Protein AF-A0A8S2ZFJ4-F1 (afdb_monomer_lite)

pLDDT: mean 89.0, std 11.01, range [36.16, 97.62]

Sequence (139 aa):
MIVVIDSADRENIDNLRYELFNIFDEVECQNRSLLVFANKQDLPNAMSLGEIKDRLNLSKLNKNIKWHLQPACAIRNEGLHEGFQCLLSILAILLPPIAAIIKVGCTKHFFLNILLTLLGLLPGCIHALWLVWRSSPAE

Foldseek 3Di:
DEAEDAQLPPPCLLVVLVVVVVVCVDPVNVQEEYEYEQEPPVDPNGHDQVRSCVSSVVVPRDPNHHYDYFYYYVVQRGRCLPVVLVVLLVCLLVPLLVSQCVQPNPDPLSVVLVVLVVVHVVSSSVSSNCSSPDRDPPD

Structure (mmCIF, N/CA/C/O backbone):
data_AF-A0A8S2ZFJ4-F1
#
_entry.id   AF-A0A8S2ZFJ4-F1
#
loop_
_atom_site.group_PDB
_atom_site.id
_atom_site.type_symbol
_atom_site.label_atom_id
_atom_site.label_alt_id
_atom_site.label_comp_id
_atom_site.label_asym_id
_atom_site.label_entity_id
_atom_site.label_seq_id
_atom_site.pdbx_PDB_ins_code
_atom_site.Cartn_x
_atom_site.Cartn_y
_atom_site.Cartn_z
_atom_site.occupancy
_atom_site.B_iso_or_equiv
_atom_site.auth_seq_id
_atom_site.auth_comp_id
_atom_site.auth_asym_id
_atom_site.auth_atom_id
_atom_site.pdbx_PDB_model_num
ATOM 1 N N . MET A 1 1 ? -9.336 9.726 -2.997 1.00 86.38 1 MET A N 1
ATOM 2 C CA . MET A 1 1 ? -9.070 8.804 -4.112 1.00 86.38 1 MET A CA 1
ATOM 3 C C . MET A 1 1 ? -7.665 8.266 -3.957 1.00 86.38 1 MET A C 1
ATOM 5 O O . MET A 1 1 ? -6.781 9.043 -3.615 1.00 86.38 1 MET A O 1
ATOM 9 N N . ILE A 1 2 ? -7.481 6.964 -4.155 1.00 90.75 2 ILE A N 1
ATOM 10 C CA . ILE A 1 2 ? -6.162 6.328 -4.163 1.00 90.75 2 ILE A CA 1
ATOM 11 C C . ILE A 1 2 ? -5.867 5.933 -5.607 1.00 90.75 2 ILE A C 1
ATOM 13 O O . ILE A 1 2 ? -6.710 5.303 -6.240 1.00 90.75 2 ILE A O 1
ATOM 17 N N . VAL A 1 3 ? -4.697 6.310 -6.110 1.00 92.38 3 VAL A N 1
ATOM 18 C CA . VAL A 1 3 ? -4.192 5.930 -7.433 1.00 92.38 3 VAL A CA 1
ATOM 19 C C . VAL A 1 3 ? -2.862 5.224 -7.231 1.00 92.38 3 VAL A C 1
ATOM 21 O O . VAL A 1 3 ? -2.014 5.709 -6.487 1.00 92.38 3 VAL A O 1
ATOM 24 N N . VAL A 1 4 ? -2.678 4.073 -7.870 1.00 93.19 4 VAL A N 1
ATOM 25 C CA . VAL A 1 4 ? -1.417 3.325 -7.836 1.00 93.19 4 VAL A CA 1
ATOM 26 C C . VAL A 1 4 ? -0.789 3.401 -9.216 1.00 93.19 4 VAL A C 1
ATOM 28 O O . VAL A 1 4 ? -1.447 3.111 -10.209 1.00 93.19 4 VAL A O 1
ATOM 31 N N . ILE A 1 5 ? 0.475 3.798 -9.267 1.00 94.56 5 ILE A N 1
ATOM 32 C CA . ILE A 1 5 ? 1.242 3.990 -10.494 1.00 94.56 5 ILE A CA 1
ATOM 33 C C . ILE A 1 5 ? 2.367 2.976 -10.519 1.00 94.56 5 ILE A C 1
ATOM 35 O O . ILE A 1 5 ? 3.070 2.800 -9.524 1.00 94.56 5 ILE A O 1
ATOM 39 N N . ASP A 1 6 ? 2.552 2.332 -11.663 1.00 94.81 6 ASP A N 1
ATOM 40 C CA . ASP A 1 6 ? 3.761 1.572 -11.934 1.00 94.81 6 ASP A CA 1
ATOM 41 C C . ASP A 1 6 ? 4.892 2.543 -12.296 1.00 94.81 6 ASP A C 1
ATOM 43 O O . ASP A 1 6 ? 4.905 3.125 -13.378 1.00 94.81 6 ASP A O 1
ATOM 47 N N . SER A 1 7 ? 5.846 2.743 -11.384 1.00 96.31 7 SER A N 1
ATOM 48 C CA . SER A 1 7 ? 6.944 3.693 -11.608 1.00 96.31 7 SER A CA 1
ATOM 49 C C . SER A 1 7 ? 7.881 3.257 -12.738 1.00 96.31 7 SER A C 1
ATOM 51 O O . SER A 1 7 ? 8.637 4.089 -13.234 1.00 96.31 7 SER A O 1
ATOM 53 N N . ALA A 1 8 ? 7.869 1.984 -13.143 1.00 95.44 8 ALA A N 1
ATOM 54 C CA . ALA A 1 8 ? 8.684 1.477 -14.245 1.00 95.44 8 ALA A CA 1
ATOM 55 C C . ALA A 1 8 ? 8.000 1.632 -15.618 1.00 95.44 8 ALA A C 1
ATOM 57 O O . ALA A 1 8 ? 8.688 1.597 -16.641 1.00 95.44 8 ALA A O 1
ATOM 58 N N . ASP A 1 9 ? 6.679 1.847 -15.650 1.00 95.44 9 ASP A N 1
ATOM 59 C CA . ASP A 1 9 ? 5.894 2.061 -16.870 1.00 95.44 9 ASP A CA 1
ATOM 60 C C . ASP A 1 9 ? 5.850 3.554 -17.239 1.00 95.44 9 ASP A C 1
ATOM 62 O O . ASP A 1 9 ? 4.949 4.318 -16.882 1.00 95.44 9 ASP A O 1
ATOM 66 N N . ARG A 1 10 ? 6.896 3.988 -17.944 1.00 93.06 10 ARG A N 1
ATOM 67 C CA . ARG A 1 10 ? 7.093 5.388 -18.350 1.00 93.06 10 ARG A CA 1
ATOM 68 C C . ARG A 1 10 ? 6.195 5.826 -19.505 1.00 93.06 10 ARG A C 1
ATOM 70 O O . ARG A 1 10 ? 6.075 7.028 -19.724 1.00 93.06 10 ARG A O 1
ATOM 77 N N . GLU A 1 11 ? 5.613 4.889 -20.249 1.00 90.62 11 GLU A N 1
ATOM 78 C CA . GLU A 1 11 ? 4.776 5.184 -21.419 1.00 90.62 11 GLU A CA 1
ATOM 79 C C . GLU A 1 11 ? 3.331 5.465 -21.001 1.00 90.62 11 GLU A C 1
ATOM 81 O O . GLU A 1 11 ? 2.674 6.350 -21.547 1.00 90.62 11 GLU A O 1
ATOM 86 N N . ASN A 1 12 ? 2.846 4.755 -19.983 1.00 92.44 12 ASN A N 1
ATOM 87 C CA . ASN A 1 12 ? 1.449 4.828 -19.571 1.00 92.44 12 ASN A CA 1
ATOM 88 C C . ASN A 1 12 ? 1.129 6.021 -18.651 1.00 92.44 12 ASN A C 1
ATOM 90 O O . ASN A 1 12 ? -0.012 6.479 -18.578 1.00 92.44 12 ASN A O 1
ATOM 94 N N . ILE A 1 13 ? 2.130 6.575 -17.960 1.00 92.75 13 ILE A N 1
ATOM 95 C CA . ILE A 1 13 ? 1.918 7.677 -17.006 1.00 92.75 13 ILE A CA 1
ATOM 96 C C . ILE A 1 13 ? 1.318 8.936 -17.654 1.00 92.75 13 ILE A C 1
ATOM 98 O O . ILE A 1 13 ? 0.551 9.655 -17.011 1.00 92.75 13 ILE A O 1
ATOM 102 N N . ASP A 1 14 ? 1.623 9.194 -18.929 1.00 90.12 14 ASP A N 1
ATOM 103 C CA . ASP A 1 14 ? 1.067 10.334 -19.659 1.00 90.12 14 ASP A CA 1
ATOM 104 C C . ASP A 1 14 ? -0.429 10.145 -19.950 1.00 90.12 14 ASP A C 1
ATOM 106 O O . ASP A 1 14 ? -1.193 11.100 -19.812 1.00 90.12 14 ASP A O 1
ATOM 110 N N . ASN A 1 15 ? -0.870 8.919 -20.255 1.00 91.06 15 ASN A N 1
ATOM 111 C CA . ASN A 1 15 ? -2.293 8.586 -20.400 1.00 91.06 15 ASN A CA 1
ATOM 112 C C . ASN A 1 15 ? -3.026 8.740 -19.065 1.00 91.06 15 ASN A C 1
ATOM 114 O O . ASN A 1 15 ? -4.062 9.403 -18.994 1.00 91.06 15 ASN A O 1
ATOM 118 N N . LEU A 1 16 ? -2.426 8.221 -17.990 1.00 91.06 16 LEU A N 1
ATOM 119 C CA . LEU A 1 16 ? -2.978 8.314 -16.642 1.00 91.06 16 LEU A CA 1
ATOM 120 C C . LEU A 1 16 ? -3.160 9.766 -16.187 1.00 91.06 16 LEU A C 1
ATOM 122 O O . LEU A 1 16 ? -4.118 10.071 -15.480 1.00 91.06 16 LEU A O 1
ATOM 126 N N . ARG A 1 17 ? -2.280 10.687 -16.608 1.00 92.44 17 ARG A N 1
ATOM 127 C CA . ARG A 1 17 ? -2.482 12.119 -16.359 1.00 92.44 17 ARG A CA 1
ATOM 128 C C . ARG A 1 17 ? -3.826 12.584 -16.917 1.00 92.44 17 ARG A C 1
ATOM 130 O O . ARG A 1 17 ? -4.560 13.254 -16.200 1.00 92.44 17 ARG A O 1
ATOM 137 N N . TYR A 1 18 ? -4.138 12.287 -18.177 1.00 90.69 18 TYR A N 1
ATOM 138 C CA . TYR A 1 18 ? -5.383 12.760 -18.790 1.00 90.69 18 TYR A CA 1
ATOM 139 C C . TYR A 1 18 ? -6.611 12.222 -18.051 1.00 90.69 18 TYR A C 1
ATOM 141 O O . TYR A 1 18 ? -7.516 12.989 -17.735 1.00 90.69 18 TYR A O 1
ATOM 149 N N . GLU A 1 19 ? -6.604 10.937 -17.698 1.00 91.19 19 GLU A N 1
ATOM 150 C CA . GLU A 1 19 ? -7.674 10.323 -16.904 1.00 91.19 19 GLU A CA 1
ATOM 151 C C . GLU A 1 19 ? -7.809 10.969 -15.523 1.00 91.19 19 GLU A C 1
ATOM 153 O O . GLU A 1 19 ? -8.915 11.284 -15.086 1.00 91.19 19 GLU A O 1
ATOM 158 N N . LEU A 1 20 ? -6.683 11.233 -14.855 1.00 91.62 20 LEU A N 1
ATOM 159 C CA . LEU A 1 20 ? -6.664 11.875 -13.546 1.00 91.62 20 LEU A CA 1
ATOM 160 C C . LEU A 1 20 ? -7.311 13.265 -13.592 1.00 91.62 20 LEU A C 1
ATOM 162 O O . LEU A 1 20 ? -8.122 13.584 -12.725 1.00 91.62 20 LEU A O 1
ATOM 166 N N . PHE A 1 21 ? -6.973 14.084 -14.591 1.00 90.38 21 PHE A N 1
ATOM 167 C CA . PHE A 1 21 ? -7.566 15.416 -14.747 1.00 90.38 21 PHE A CA 1
ATOM 168 C C . PHE A 1 21 ? -9.056 15.341 -15.081 1.00 90.38 21 PHE A C 1
ATOM 170 O O . PHE A 1 21 ? -9.832 16.059 -14.459 1.00 90.38 21 PHE A O 1
ATOM 177 N N . ASN A 1 22 ? -9.468 14.413 -15.950 1.00 89.75 22 ASN A N 1
ATOM 178 C CA . ASN A 1 22 ? -10.884 14.206 -16.256 1.00 89.75 22 ASN A CA 1
ATOM 179 C C . ASN A 1 22 ? -11.692 13.875 -14.993 1.00 89.75 22 ASN A C 1
ATOM 181 O O . ASN A 1 22 ? -12.739 14.471 -14.766 1.00 89.75 22 ASN A O 1
ATOM 185 N N . ILE A 1 23 ? -11.178 12.987 -14.133 1.00 88.00 23 ILE A N 1
ATOM 186 C CA . ILE A 1 23 ? -11.846 12.613 -12.877 1.00 88.00 23 ILE A CA 1
ATOM 187 C C . ILE A 1 23 ? -11.961 13.812 -11.926 1.00 88.00 23 ILE A C 1
ATOM 189 O O . ILE A 1 23 ? -12.967 13.960 -11.240 1.00 88.00 23 ILE A O 1
ATOM 193 N N . PHE A 1 24 ? -10.935 14.663 -11.840 1.00 86.38 24 PHE A N 1
ATOM 194 C CA . PHE A 1 24 ? -10.937 15.804 -10.917 1.00 86.38 24 PHE A CA 1
ATOM 195 C C . PHE A 1 24 ? -11.667 17.046 -11.435 1.00 86.38 24 PHE A C 1
ATOM 197 O O . PHE A 1 24 ? -12.003 17.915 -10.623 1.00 86.38 24 PHE A O 1
ATOM 204 N N . ASP A 1 25 ? -11.951 17.112 -12.734 1.00 85.81 25 ASP A N 1
ATOM 205 C CA . ASP A 1 25 ? -12.839 18.121 -13.313 1.00 85.81 25 ASP A CA 1
ATOM 206 C C . ASP A 1 25 ? -14.316 17.846 -12.968 1.00 85.81 25 ASP A C 1
ATOM 208 O O . ASP A 1 25 ? -15.126 18.778 -12.909 1.00 85.81 25 ASP A O 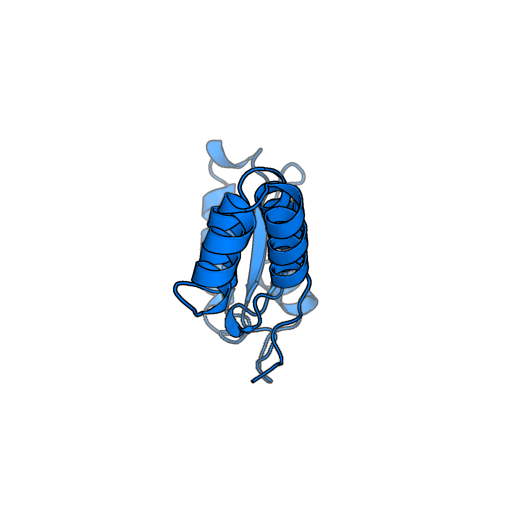1
ATOM 212 N N . GLU A 1 26 ? -14.672 16.597 -12.648 1.00 84.88 26 GLU A N 1
ATOM 213 C CA . GLU A 1 26 ? -16.015 16.241 -12.187 1.00 84.88 26 GLU A CA 1
ATOM 214 C C . GLU A 1 26 ? -16.358 16.903 -10.841 1.00 84.88 26 GLU A C 1
ATOM 216 O O . GLU A 1 26 ? -15.574 16.910 -9.886 1.00 84.88 26 GLU A O 1
ATOM 221 N N . VAL A 1 27 ? -17.585 17.427 -10.734 1.00 73.25 27 VAL A N 1
ATOM 222 C CA . VAL A 1 27 ? -18.070 18.192 -9.566 1.00 73.25 27 VAL A CA 1
ATOM 223 C C . VAL A 1 27 ? -17.952 17.394 -8.258 1.00 73.25 27 VAL A C 1
ATOM 225 O O . VAL A 1 27 ? -17.649 17.957 -7.207 1.00 73.25 27 VAL A O 1
ATOM 228 N N . GLU A 1 28 ? -18.117 16.071 -8.314 1.00 79.38 28 GLU A N 1
ATOM 229 C CA . GLU A 1 28 ? -18.028 15.179 -7.150 1.00 79.38 28 GLU A CA 1
ATOM 230 C C . GLU A 1 28 ? -16.603 15.005 -6.593 1.00 79.38 28 GLU A C 1
ATOM 232 O O . GLU A 1 28 ? -16.421 14.549 -5.454 1.00 79.38 28 GLU A O 1
ATOM 237 N N . CYS A 1 29 ? -15.583 15.357 -7.377 1.00 76.00 29 CYS A N 1
ATOM 238 C CA . CYS A 1 29 ? -14.176 15.145 -7.046 1.00 76.00 29 CYS A CA 1
ATOM 239 C C . CYS A 1 29 ? -13.456 16.413 -6.571 1.00 76.00 29 CYS A C 1
ATOM 241 O O . CYS A 1 29 ? -12.379 16.307 -5.980 1.00 76.00 29 CYS A O 1
ATOM 243 N N . GLN A 1 30 ? -14.067 17.594 -6.717 1.00 73.81 30 GLN A N 1
ATOM 244 C CA . GLN A 1 30 ? -13.433 18.897 -6.450 1.00 73.81 30 GLN A CA 1
ATOM 245 C C . GLN A 1 30 ? -12.980 19.121 -4.993 1.00 73.81 30 GLN A C 1
ATOM 247 O O . GLN A 1 30 ? -12.111 19.955 -4.746 1.00 73.81 30 GLN A O 1
ATOM 252 N N . ASN A 1 31 ? -13.521 18.360 -4.034 1.00 79.25 31 ASN A N 1
ATOM 253 C CA . ASN A 1 31 ? -13.151 18.418 -2.611 1.00 79.25 31 ASN A CA 1
ATOM 254 C C . ASN A 1 31 ? -12.539 17.109 -2.078 1.00 79.25 31 ASN A C 1
ATOM 256 O O . ASN A 1 31 ? -12.419 16.924 -0.863 1.00 79.25 31 ASN A O 1
ATOM 260 N N . ARG A 1 32 ? -12.161 16.169 -2.952 1.00 85.81 32 ARG A N 1
ATOM 261 C CA . ARG A 1 32 ? -11.562 14.895 -2.526 1.00 85.81 32 ARG A CA 1
ATOM 262 C C . ARG A 1 32 ? -10.044 15.016 -2.430 1.00 85.81 32 ARG A C 1
ATOM 264 O O . ARG A 1 32 ? -9.400 15.633 -3.267 1.00 85.81 32 ARG A O 1
ATOM 271 N N . SER A 1 33 ? -9.452 14.376 -1.423 1.00 89.75 33 SER A N 1
ATOM 272 C CA . SER A 1 33 ? -7.993 14.226 -1.348 1.00 89.75 33 SER A CA 1
ATOM 273 C C . SER A 1 33 ? -7.502 13.108 -2.272 1.00 89.75 33 SER A C 1
ATOM 275 O O . SER A 1 33 ? -8.184 12.090 -2.428 1.00 89.75 33 SER A O 1
ATOM 277 N N . LEU A 1 34 ? -6.316 13.277 -2.851 1.00 92.44 34 LEU A N 1
ATOM 278 C CA . LEU A 1 34 ? -5.643 12.325 -3.734 1.00 92.44 34 LEU A CA 1
ATOM 279 C C . LEU A 1 34 ? -4.427 11.705 -3.031 1.00 92.44 34 LEU A C 1
ATOM 281 O O . LEU A 1 34 ? -3.529 12.417 -2.597 1.00 92.44 34 LEU A O 1
ATOM 285 N N . LEU A 1 35 ? -4.354 10.381 -2.963 1.00 92.75 35 LEU A N 1
ATOM 286 C CA . LEU A 1 35 ? -3.144 9.659 -2.577 1.00 92.75 35 LEU A CA 1
ATOM 287 C C . LEU A 1 35 ? -2.620 8.906 -3.796 1.00 92.75 35 LEU A C 1
ATOM 289 O O . LEU A 1 35 ? -3.335 8.076 -4.353 1.00 92.75 35 LEU A O 1
ATOM 293 N N . VAL A 1 36 ? -1.386 9.190 -4.196 1.00 94.50 36 VAL A N 1
ATOM 294 C CA . VAL A 1 36 ? -0.706 8.520 -5.305 1.00 94.50 36 VAL A CA 1
ATOM 295 C C . VAL A 1 36 ? 0.371 7.606 -4.736 1.00 94.50 36 VAL A C 1
ATOM 297 O O . VAL A 1 36 ? 1.307 8.081 -4.098 1.00 94.50 36 VAL A O 1
ATOM 300 N N . PHE A 1 37 ? 0.259 6.305 -4.976 1.00 94.38 37 PHE A N 1
ATOM 301 C CA . PHE A 1 37 ? 1.319 5.342 -4.699 1.00 94.38 37 PHE A CA 1
ATOM 302 C C . PHE A 1 37 ? 2.215 5.194 -5.926 1.00 94.38 37 PHE A C 1
ATOM 304 O O . PHE A 1 37 ? 1.782 4.664 -6.946 1.00 94.38 37 PHE A O 1
ATOM 311 N N . ALA A 1 38 ? 3.468 5.625 -5.817 1.00 95.19 38 ALA A N 1
ATOM 312 C CA . ALA A 1 38 ? 4.511 5.346 -6.797 1.00 95.19 38 ALA A CA 1
ATOM 313 C C . ALA A 1 38 ? 5.078 3.948 -6.514 1.00 95.19 38 ALA A C 1
ATOM 315 O O . ALA A 1 38 ? 6.004 3.806 -5.721 1.00 95.19 38 ALA A O 1
ATOM 316 N N . ASN A 1 39 ? 4.469 2.912 -7.089 1.00 93.88 39 ASN A N 1
ATOM 317 C CA . ASN A 1 39 ? 4.818 1.514 -6.842 1.00 93.88 39 ASN A CA 1
ATOM 318 C C . ASN A 1 39 ? 6.010 1.066 -7.706 1.00 93.88 39 ASN A C 1
ATOM 320 O O . ASN A 1 39 ? 6.304 1.689 -8.725 1.00 93.88 39 ASN A O 1
ATOM 324 N N . LYS A 1 40 ? 6.659 -0.040 -7.333 1.00 94.31 40 LYS A N 1
ATOM 325 C CA . LYS A 1 40 ? 7.848 -0.608 -7.996 1.00 94.31 40 LYS A CA 1
ATOM 326 C C . LYS A 1 40 ? 9.109 0.266 -7.932 1.00 94.31 40 LYS A C 1
ATOM 328 O O . LYS A 1 40 ? 9.917 0.268 -8.858 1.00 94.31 40 LYS A O 1
ATOM 333 N N . GLN A 1 41 ? 9.283 1.024 -6.847 1.00 93.38 41 GLN A N 1
ATOM 334 C CA . GLN A 1 41 ? 10.484 1.850 -6.619 1.00 93.38 41 GLN A CA 1
ATOM 335 C C . GLN A 1 41 ? 11.774 1.026 -6.423 1.00 93.38 41 GLN A C 1
ATOM 337 O O . GLN A 1 41 ? 12.863 1.587 -6.390 1.00 93.38 41 GLN A O 1
ATOM 342 N N . ASP A 1 42 ? 11.662 -0.299 -6.313 1.00 91.56 42 ASP A N 1
ATOM 343 C CA . ASP A 1 42 ? 12.772 -1.254 -6.301 1.00 91.56 42 ASP A CA 1
ATOM 344 C C . ASP A 1 42 ? 13.421 -1.469 -7.678 1.00 91.56 42 ASP A C 1
ATOM 346 O O . ASP A 1 42 ? 14.562 -1.929 -7.753 1.00 91.56 42 ASP A O 1
ATOM 350 N N . LEU A 1 43 ? 12.723 -1.144 -8.771 1.00 92.62 43 LEU A N 1
ATOM 351 C CA . LEU A 1 43 ? 13.222 -1.400 -10.118 1.00 92.62 43 LEU A CA 1
ATOM 352 C C . LEU A 1 43 ? 14.222 -0.324 -10.574 1.00 92.62 43 LEU A C 1
ATOM 354 O O . LEU A 1 43 ? 13.993 0.868 -10.369 1.00 92.62 43 LEU A O 1
ATOM 358 N N . PRO A 1 44 ? 15.301 -0.703 -11.285 1.00 91.12 44 PRO A N 1
ATOM 359 C CA . PRO A 1 44 ? 16.345 0.238 -11.699 1.00 91.12 44 PRO A CA 1
ATOM 360 C C . PRO A 1 44 ? 15.857 1.288 -12.707 1.00 91.12 44 PRO A C 1
ATOM 362 O O . PRO A 1 44 ? 16.446 2.360 -12.817 1.00 91.12 44 PRO A O 1
ATOM 365 N N . ASN A 1 45 ? 14.787 0.999 -13.452 1.00 94.38 45 ASN A N 1
ATOM 366 C CA . ASN A 1 45 ? 14.170 1.925 -14.402 1.00 94.38 45 ASN A CA 1
ATOM 367 C C . ASN A 1 45 ? 13.027 2.758 -13.792 1.00 94.38 45 ASN A C 1
ATOM 369 O O . ASN A 1 45 ? 12.412 3.546 -14.524 1.00 94.38 45 ASN A O 1
ATOM 373 N N . ALA A 1 46 ? 12.747 2.615 -12.491 1.00 96.00 46 ALA A N 1
ATOM 374 C CA . ALA A 1 46 ? 11.676 3.335 -11.816 1.00 96.00 46 ALA A CA 1
ATOM 375 C C . ALA A 1 46 ? 11.858 4.858 -11.921 1.00 96.00 46 ALA A C 1
ATOM 377 O O . ALA A 1 46 ? 12.955 5.401 -11.777 1.00 96.00 46 ALA A O 1
ATOM 378 N N . MET A 1 47 ? 10.767 5.564 -12.199 1.00 97.00 47 MET A N 1
ATOM 379 C CA . MET A 1 47 ? 10.716 7.019 -12.148 1.00 97.00 47 MET A CA 1
ATOM 380 C C . MET A 1 47 ? 10.907 7.504 -10.711 1.00 97.00 47 MET A C 1
ATOM 382 O O . MET A 1 47 ? 10.322 6.962 -9.771 1.00 97.00 47 MET A O 1
ATOM 386 N N . SER A 1 48 ? 11.688 8.573 -10.551 1.00 96.31 48 SER A N 1
ATOM 387 C CA . SER A 1 48 ? 11.792 9.260 -9.263 1.00 96.31 48 SER A CA 1
ATOM 388 C C . SER A 1 48 ? 10.461 9.924 -8.892 1.00 96.31 48 SER A C 1
ATOM 390 O O . SER A 1 48 ? 9.654 10.265 -9.758 1.00 96.31 48 SER A O 1
ATOM 392 N N . LEU A 1 49 ? 10.248 10.188 -7.602 1.00 95.00 49 LEU A N 1
ATOM 393 C CA . LEU A 1 49 ? 9.053 10.902 -7.136 1.00 95.00 49 LEU A CA 1
ATOM 394 C C . LEU A 1 49 ? 8.907 12.295 -7.774 1.00 95.00 49 LEU A C 1
ATOM 396 O O . LEU A 1 49 ? 7.791 12.729 -8.050 1.00 95.00 49 LEU A O 1
ATOM 400 N N . GLY A 1 50 ? 10.026 12.979 -8.038 1.00 96.62 50 GLY A N 1
ATOM 401 C CA . GLY A 1 50 ? 10.031 14.258 -8.753 1.00 96.62 50 GLY A CA 1
ATOM 402 C C . GLY A 1 50 ? 9.535 14.108 -10.190 1.00 96.62 50 GLY A C 1
ATOM 403 O O . GLY A 1 50 ? 8.627 14.823 -10.601 1.00 96.62 50 GLY A O 1
ATOM 404 N N . GLU A 1 51 ? 10.044 13.106 -10.911 1.00 96.25 51 GLU A N 1
ATOM 405 C CA . GLU A 1 51 ? 9.606 12.825 -12.282 1.00 96.25 51 GLU A CA 1
ATOM 406 C C . GLU A 1 51 ? 8.111 12.476 -12.345 1.00 96.25 51 GLU A C 1
ATOM 408 O O . GLU A 1 51 ? 7.394 13.007 -13.191 1.00 96.25 51 GLU A O 1
ATOM 413 N N . ILE A 1 52 ? 7.614 11.640 -11.428 1.00 96.31 52 ILE A N 1
ATOM 414 C CA . ILE A 1 52 ? 6.188 11.279 -11.362 1.00 96.31 52 ILE A CA 1
ATOM 415 C C . ILE A 1 52 ? 5.326 12.516 -11.084 1.00 96.31 52 ILE A C 1
ATOM 417 O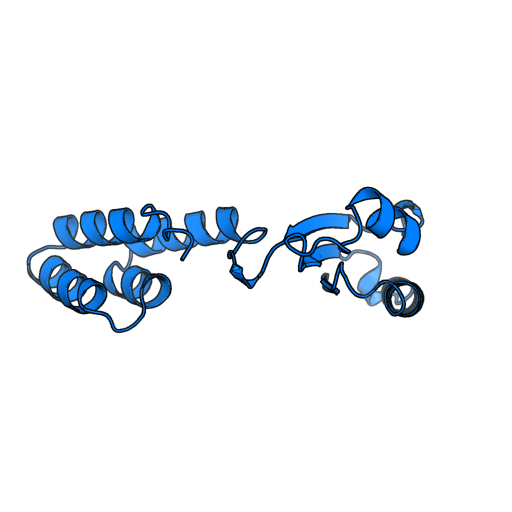 O . ILE A 1 52 ? 4.309 12.726 -11.749 1.00 96.31 52 ILE A O 1
ATOM 421 N N . LYS A 1 53 ? 5.736 13.357 -10.128 1.00 96.12 53 LYS A N 1
ATOM 422 C CA . LYS A 1 53 ? 5.040 14.608 -9.799 1.00 96.12 53 LYS A CA 1
ATOM 423 C C . LYS A 1 53 ? 4.917 15.522 -11.021 1.00 96.12 53 LYS A C 1
ATOM 425 O O . LYS A 1 53 ? 3.843 16.091 -11.243 1.00 96.12 53 LYS A O 1
ATOM 430 N N . ASP A 1 54 ? 5.995 15.647 -11.789 1.00 95.44 54 ASP A N 1
ATOM 431 C CA . ASP A 1 54 ? 6.053 16.512 -12.964 1.00 95.44 54 ASP A CA 1
ATOM 432 C C . ASP A 1 54 ? 5.238 15.936 -14.128 1.00 95.44 54 ASP A C 1
ATOM 434 O O . ASP A 1 54 ? 4.407 16.645 -14.702 1.00 95.44 54 ASP A O 1
ATOM 438 N N . ARG A 1 55 ? 5.383 14.639 -14.432 1.00 95.00 55 ARG A N 1
ATOM 439 C CA . ARG A 1 55 ? 4.638 13.982 -15.520 1.00 95.00 55 ARG A CA 1
ATOM 440 C C . ARG A 1 55 ? 3.133 13.998 -15.295 1.00 95.00 55 ARG A C 1
ATOM 442 O O . ARG A 1 55 ? 2.389 14.323 -16.218 1.00 95.00 55 ARG A O 1
ATOM 449 N N . LEU A 1 56 ? 2.685 13.749 -14.064 1.00 94.38 56 LEU A N 1
ATOM 450 C CA . LEU A 1 56 ? 1.271 13.842 -13.687 1.00 94.38 56 LEU A CA 1
ATOM 451 C C . LEU A 1 56 ? 0.771 15.279 -13.541 1.00 94.38 56 LEU A C 1
ATOM 453 O O . LEU A 1 56 ? -0.425 15.473 -13.356 1.00 94.38 56 LEU A O 1
ATOM 457 N N . ASN A 1 57 ? 1.644 16.291 -13.590 1.00 94.69 57 ASN A N 1
ATOM 458 C CA . ASN A 1 57 ? 1.284 17.689 -13.353 1.00 94.69 57 ASN A CA 1
ATOM 459 C C . ASN A 1 57 ? 0.498 17.903 -12.040 1.00 94.69 57 ASN A C 1
ATOM 461 O O . ASN A 1 57 ? -0.410 18.734 -11.992 1.00 94.69 57 ASN A O 1
ATOM 465 N N . LEU A 1 58 ? 0.857 17.207 -10.950 1.00 92.62 58 LEU A N 1
ATOM 466 C CA . LEU A 1 58 ? 0.116 17.289 -9.675 1.00 92.62 58 LEU A CA 1
ATOM 467 C C . LEU A 1 58 ? 0.035 18.724 -9.127 1.00 92.62 58 LEU A C 1
ATOM 469 O O . LEU A 1 58 ? -0.949 19.113 -8.506 1.00 92.62 58 LEU A O 1
ATOM 473 N N . SER A 1 59 ? 1.049 19.544 -9.409 1.00 90.88 59 SER A N 1
ATOM 474 C CA . SER A 1 59 ? 1.089 20.963 -9.034 1.00 90.88 59 SER A CA 1
ATOM 475 C C . SER A 1 59 ? 0.030 21.825 -9.741 1.00 90.88 59 SER A C 1
ATOM 477 O O . SER A 1 59 ? -0.243 22.931 -9.282 1.00 90.88 59 SER A O 1
ATOM 479 N N . LYS A 1 60 ? -0.533 21.355 -10.864 1.00 92.00 60 LYS A N 1
ATOM 480 C CA . LYS A 1 60 ? -1.579 22.052 -11.633 1.00 92.00 60 LYS A CA 1
ATOM 481 C C . LYS A 1 60 ? -2.994 21.636 -11.235 1.00 92.00 60 LYS A C 1
ATOM 483 O O . LYS A 1 60 ? -3.946 22.207 -11.759 1.00 92.00 60 LYS A O 1
ATOM 488 N N . LEU A 1 61 ? -3.139 20.659 -10.337 1.00 89.00 61 LEU A N 1
ATOM 489 C CA . LEU A 1 61 ? -4.441 20.311 -9.780 1.00 89.00 61 LEU A CA 1
ATOM 490 C C . LEU A 1 61 ? -5.048 21.521 -9.059 1.00 89.00 61 LEU A C 1
ATOM 492 O O . LEU A 1 61 ? -4.340 22.407 -8.571 1.00 89.00 61 LEU A O 1
ATOM 496 N N . ASN A 1 62 ? -6.378 21.548 -8.985 1.00 87.12 62 ASN A N 1
ATOM 497 C CA . ASN A 1 62 ? -7.101 22.575 -8.246 1.00 87.12 62 ASN A CA 1
ATOM 498 C C . ASN A 1 62 ? -6.570 22.663 -6.802 1.00 87.12 62 ASN A C 1
ATOM 500 O O . ASN A 1 62 ? -6.364 21.644 -6.146 1.00 87.12 62 ASN A O 1
ATOM 504 N N . LYS A 1 63 ? -6.385 23.883 -6.285 1.00 85.25 63 LYS A N 1
ATOM 505 C CA . LYS A 1 63 ? -5.858 24.145 -4.933 1.00 85.25 63 LYS A CA 1
ATOM 506 C C . LYS A 1 63 ? -6.678 23.491 -3.814 1.00 85.25 63 LYS A C 1
ATOM 508 O O . LYS A 1 63 ? -6.141 23.262 -2.733 1.00 85.25 63 LYS A O 1
ATOM 513 N N . ASN A 1 64 ? -7.952 23.190 -4.064 1.00 86.19 64 ASN A N 1
ATOM 514 C CA . ASN A 1 64 ? -8.821 22.493 -3.111 1.00 86.19 64 ASN A CA 1
ATOM 515 C C . ASN A 1 64 ? -8.508 20.988 -3.006 1.00 86.19 64 ASN A C 1
ATOM 517 O O . ASN A 1 64 ? -8.847 20.352 -2.006 1.00 86.19 64 ASN A O 1
ATOM 521 N N . ILE A 1 65 ? -7.817 20.421 -3.999 1.00 88.56 65 ILE A N 1
ATOM 522 C CA . ILE A 1 65 ? -7.400 19.020 -4.018 1.00 88.56 65 ILE A CA 1
ATOM 523 C C . ILE A 1 65 ? -6.079 18.899 -3.265 1.00 88.56 65 ILE A C 1
ATOM 525 O O . ILE A 1 65 ? -4.999 19.216 -3.765 1.00 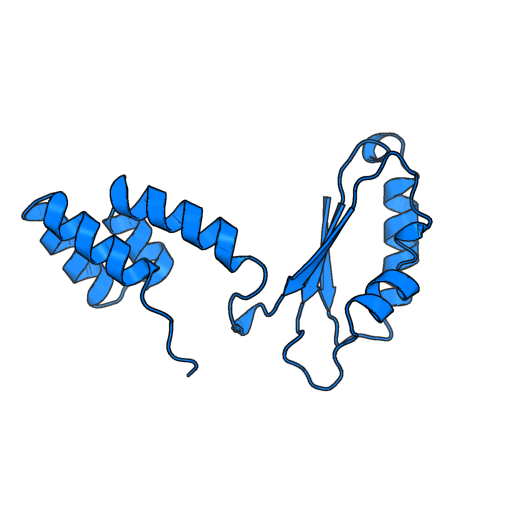88.56 65 ILE A O 1
ATOM 529 N N . LYS A 1 66 ? -6.157 18.387 -2.038 1.00 91.62 66 LYS A N 1
ATOM 530 C CA . LYS A 1 66 ? -4.967 17.971 -1.291 1.00 91.62 66 LYS A CA 1
ATOM 531 C C . LYS A 1 66 ? -4.444 16.672 -1.882 1.00 91.62 66 LYS A C 1
ATOM 533 O O . LYS A 1 66 ? -5.199 15.704 -1.961 1.00 91.62 66 LYS A O 1
ATOM 538 N N . TRP A 1 67 ? -3.168 16.629 -2.246 1.00 93.38 67 TRP A N 1
ATOM 539 C CA . TRP A 1 67 ? -2.539 15.422 -2.768 1.00 93.38 67 TRP A CA 1
ATOM 540 C C . TRP A 1 67 ? -1.313 15.005 -1.955 1.00 93.38 67 TRP A C 1
ATOM 542 O O . TRP A 1 67 ? -0.648 15.837 -1.339 1.00 93.38 67 TRP A O 1
ATOM 552 N N . HIS A 1 68 ? -1.020 13.706 -1.963 1.00 93.19 68 HIS A N 1
ATOM 553 C CA . HIS A 1 68 ? 0.180 13.120 -1.374 1.00 93.19 68 HIS A CA 1
ATOM 554 C C . HIS A 1 68 ? 0.769 12.070 -2.320 1.00 93.19 68 HIS A C 1
ATOM 556 O O . HIS A 1 68 ? 0.026 11.261 -2.877 1.00 93.19 68 HIS A O 1
ATOM 562 N N . LEU A 1 69 ? 2.091 12.082 -2.488 1.00 93.75 69 LEU A N 1
ATOM 563 C CA . LEU A 1 69 ? 2.825 11.117 -3.302 1.00 93.75 69 LEU A CA 1
ATOM 564 C C . LEU A 1 69 ? 3.660 10.226 -2.379 1.00 93.75 69 LEU A C 1
ATOM 566 O O . LEU A 1 69 ? 4.572 10.707 -1.712 1.00 93.75 69 LEU A O 1
ATOM 570 N N . GLN A 1 70 ? 3.335 8.939 -2.351 1.00 92.81 70 GLN A N 1
ATOM 571 C CA . GLN A 1 70 ? 3.944 7.947 -1.475 1.00 92.81 70 GLN A CA 1
ATOM 572 C C . GLN A 1 70 ? 4.793 6.969 -2.303 1.00 92.81 70 GLN A C 1
ATOM 574 O O . GLN A 1 70 ? 4.226 6.261 -3.140 1.00 92.81 70 GLN A O 1
ATOM 579 N N . PRO A 1 71 ? 6.120 6.876 -2.084 1.00 91.94 71 PRO A N 1
ATOM 580 C CA . PRO A 1 71 ? 6.908 5.776 -2.636 1.00 91.94 71 PRO A CA 1
ATOM 581 C C . PRO A 1 71 ? 6.409 4.448 -2.069 1.00 91.94 71 PRO A C 1
ATOM 583 O O . PRO A 1 71 ? 6.130 4.351 -0.869 1.00 91.94 71 PRO A O 1
ATOM 586 N N . ALA A 1 72 ? 6.307 3.435 -2.923 1.00 90.62 72 ALA A N 1
ATOM 587 C CA . ALA A 1 72 ? 5.920 2.094 -2.529 1.00 90.62 72 ALA A CA 1
ATOM 588 C C . ALA A 1 72 ? 6.711 1.021 -3.280 1.00 90.62 72 ALA A C 1
ATOM 590 O O . ALA A 1 72 ? 7.077 1.158 -4.450 1.00 90.62 72 ALA A O 1
ATOM 591 N N . CYS A 1 73 ? 6.909 -0.095 -2.593 1.00 87.94 73 CYS A N 1
ATOM 592 C CA . CYS A 1 73 ? 7.376 -1.336 -3.180 1.00 87.94 73 CYS A CA 1
ATOM 593 C C . CYS A 1 73 ? 6.473 -2.446 -2.648 1.00 87.94 73 CYS A C 1
ATOM 595 O O . CYS A 1 73 ? 6.618 -2.886 -1.506 1.00 87.94 73 CYS A O 1
ATOM 597 N N . ALA A 1 74 ? 5.510 -2.875 -3.467 1.00 83.50 74 ALA A N 1
ATOM 598 C CA . ALA A 1 74 ? 4.523 -3.872 -3.064 1.00 83.50 74 ALA A CA 1
ATOM 599 C C . ALA A 1 74 ? 5.171 -5.189 -2.603 1.00 83.50 74 ALA A C 1
ATOM 601 O O . ALA A 1 74 ? 4.746 -5.751 -1.598 1.00 83.50 74 ALA A O 1
ATOM 602 N N . ILE A 1 75 ? 6.238 -5.646 -3.272 1.00 74.50 75 ILE A N 1
ATOM 603 C CA . ILE A 1 75 ? 6.926 -6.898 -2.912 1.00 74.50 75 ILE A CA 1
ATOM 604 C C . ILE A 1 75 ? 7.686 -6.793 -1.581 1.00 74.50 75 ILE A C 1
ATOM 606 O O . ILE A 1 75 ? 7.841 -7.789 -0.881 1.00 74.50 75 ILE A O 1
ATOM 610 N N . ARG A 1 76 ? 8.104 -5.583 -1.188 1.00 71.06 76 ARG A N 1
ATOM 611 C CA . ARG A 1 76 ? 8.772 -5.321 0.099 1.00 71.06 76 ARG A CA 1
ATOM 612 C C . ARG A 1 76 ? 7.813 -4.805 1.171 1.00 71.06 76 ARG A C 1
ATOM 614 O O . ARG A 1 76 ? 8.234 -4.540 2.293 1.00 71.06 76 ARG A O 1
ATOM 621 N N . ASN A 1 77 ? 6.521 -4.679 0.851 1.00 68.69 77 ASN A N 1
ATOM 622 C CA . ASN A 1 77 ? 5.514 -4.022 1.687 1.00 68.69 77 ASN A CA 1
ATOM 623 C C . ASN A 1 77 ? 5.912 -2.594 2.122 1.00 68.69 77 ASN A C 1
ATOM 625 O O . ASN A 1 77 ? 5.499 -2.142 3.192 1.00 68.69 77 ASN A O 1
ATOM 629 N N . GLU A 1 78 ? 6.715 -1.885 1.325 1.00 73.94 78 GLU A N 1
ATOM 630 C CA . GLU A 1 78 ? 7.117 -0.498 1.591 1.00 73.94 78 GLU A CA 1
ATOM 631 C C . GLU A 1 78 ? 6.033 0.472 1.093 1.00 73.94 78 GLU A C 1
ATOM 633 O O . GLU A 1 78 ? 5.368 0.216 0.089 1.00 73.94 78 GLU A O 1
ATOM 638 N N . GLY A 1 79 ? 5.846 1.597 1.789 1.00 69.50 79 GLY A N 1
ATOM 639 C CA . GLY A 1 79 ? 4.881 2.646 1.425 1.00 69.50 79 GLY A CA 1
ATOM 640 C C . GLY A 1 79 ? 3.501 2.541 2.080 1.00 69.50 79 GLY A C 1
ATOM 641 O O . GLY A 1 79 ? 2.827 3.552 2.235 1.00 69.50 79 GLY A O 1
ATOM 642 N N . LEU A 1 80 ? 3.099 1.353 2.540 1.00 70.69 80 LEU A N 1
ATOM 643 C CA . LEU A 1 80 ? 1.908 1.143 3.388 1.00 70.69 80 LEU A CA 1
ATOM 644 C C . LEU A 1 80 ? 2.284 0.753 4.832 1.00 70.69 80 LEU A C 1
ATOM 646 O O . LEU A 1 80 ? 1.430 0.617 5.709 1.00 70.69 80 LEU A O 1
ATOM 650 N N . HIS A 1 81 ? 3.581 0.543 5.062 1.00 71.69 81 HIS A N 1
ATOM 651 C CA . HIS A 1 81 ? 4.091 -0.225 6.187 1.00 71.69 81 HIS A CA 1
ATOM 652 C C . HIS A 1 81 ? 3.768 0.399 7.541 1.00 71.69 81 HIS A C 1
ATOM 654 O O . HIS A 1 81 ? 3.337 -0.307 8.441 1.00 71.69 81 HIS A O 1
ATOM 660 N N . GLU A 1 82 ? 3.927 1.712 7.685 1.00 70.19 82 GLU A N 1
ATOM 661 C CA . GLU A 1 82 ? 3.793 2.404 8.973 1.00 70.19 82 GLU A CA 1
ATOM 662 C C . GLU A 1 82 ? 2.347 2.380 9.485 1.00 70.19 82 GLU A C 1
ATOM 664 O O . GLU A 1 82 ? 2.082 1.984 10.621 1.00 70.19 82 GLU A O 1
ATOM 669 N N . GLY A 1 83 ? 1.388 2.726 8.619 1.00 72.88 83 GLY A N 1
ATOM 670 C CA . GLY A 1 83 ? -0.035 2.680 8.959 1.00 72.88 83 GLY A CA 1
ATOM 671 C C . GLY A 1 83 ? -0.511 1.255 9.242 1.00 72.88 83 GLY A C 1
ATOM 672 O O . GLY A 1 83 ? -1.232 1.015 10.214 1.00 72.88 83 GLY A O 1
ATOM 673 N N . PHE A 1 84 ? -0.060 0.291 8.437 1.00 81.75 84 PHE A N 1
ATOM 674 C CA . PHE A 1 84 ? -0.423 -1.110 8.623 1.00 81.75 84 PHE A CA 1
ATOM 675 C C . PHE A 1 84 ? 0.228 -1.720 9.871 1.00 81.75 84 PHE A C 1
ATOM 677 O O . PHE A 1 84 ? -0.436 -2.444 10.606 1.00 81.75 84 PHE A O 1
ATOM 684 N N . GLN A 1 85 ? 1.482 -1.382 10.179 1.00 84.12 85 GLN A N 1
ATOM 685 C CA . GLN A 1 85 ? 2.152 -1.7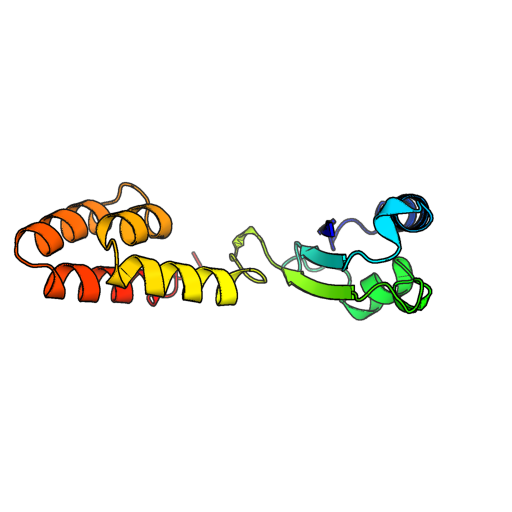90 11.417 1.00 84.12 85 GLN A CA 1
ATOM 686 C C . GLN A 1 85 ? 1.450 -1.233 12.653 1.00 84.12 85 GLN A C 1
ATOM 688 O O . GLN A 1 85 ? 1.292 -1.959 13.637 1.00 84.12 85 GLN A O 1
ATOM 693 N N . CYS A 1 86 ? 1.014 0.028 12.613 1.00 85.25 86 CYS A N 1
ATOM 694 C CA . CYS A 1 86 ? 0.253 0.626 13.706 1.00 85.25 86 CYS A CA 1
ATOM 695 C C . CYS A 1 86 ? -1.055 -0.145 13.944 1.00 85.25 86 CYS A C 1
ATOM 697 O O . CYS A 1 86 ? -1.315 -0.604 15.059 1.00 85.25 86 CYS A O 1
ATOM 699 N N . LEU A 1 87 ? -1.825 -0.393 12.878 1.00 89.12 87 LEU A N 1
ATOM 700 C CA . LEU A 1 87 ? -3.058 -1.179 12.949 1.00 89.12 87 LEU A CA 1
ATOM 701 C C . LEU A 1 87 ? -2.807 -2.602 13.468 1.00 89.12 87 LEU A C 1
ATOM 703 O O . LEU A 1 87 ? -3.513 -3.072 14.361 1.00 89.12 87 LEU A O 1
ATOM 707 N N . LEU A 1 88 ? -1.785 -3.279 12.945 1.00 91.06 88 LEU A N 1
ATOM 708 C CA . LEU A 1 88 ? -1.409 -4.620 13.381 1.00 91.06 88 LEU A CA 1
ATOM 709 C C . LEU A 1 88 ? -0.955 -4.655 14.840 1.00 91.06 88 LEU A C 1
ATOM 711 O O . LEU A 1 88 ? -1.251 -5.625 15.529 1.00 91.06 88 LEU A O 1
ATOM 715 N N . SER A 1 89 ? -0.279 -3.615 15.331 1.00 92.69 89 SER A N 1
ATOM 716 C CA . SER A 1 89 ? 0.135 -3.521 16.737 1.00 92.69 89 SER A CA 1
ATOM 717 C C . SER A 1 89 ? -1.074 -3.394 17.664 1.00 92.69 89 SER A C 1
ATOM 719 O O . SER A 1 89 ? -1.132 -4.059 18.697 1.00 92.69 89 SER A O 1
ATOM 721 N N . ILE A 1 90 ? -2.079 -2.605 17.270 1.00 94.62 90 ILE A N 1
ATOM 722 C CA . ILE A 1 90 ? -3.349 -2.497 18.004 1.00 94.62 90 ILE A CA 1
ATOM 723 C C . ILE A 1 90 ? -4.081 -3.846 17.998 1.00 94.62 90 ILE A C 1
ATOM 725 O O . ILE A 1 90 ? -4.515 -4.324 19.048 1.00 94.62 90 ILE A O 1
ATOM 729 N N . LEU A 1 91 ? -4.170 -4.500 16.836 1.00 94.25 91 LEU A N 1
ATOM 730 C CA . LEU A 1 91 ? -4.773 -5.829 16.719 1.00 94.25 91 LEU A CA 1
ATOM 731 C C . LEU A 1 91 ? -4.010 -6.884 17.525 1.00 94.25 91 LEU A C 1
ATOM 733 O O . LEU A 1 91 ? -4.642 -7.757 18.105 1.00 94.25 91 LEU A O 1
ATOM 737 N N . ALA A 1 92 ? -2.682 -6.805 17.614 1.00 95.56 92 ALA A N 1
ATOM 738 C CA . ALA A 1 92 ? -1.873 -7.741 18.391 1.00 95.56 92 ALA A CA 1
ATOM 739 C C . ALA A 1 92 ? -2.163 -7.664 19.895 1.00 95.56 92 ALA A C 1
ATOM 741 O O . ALA A 1 92 ? -2.015 -8.665 20.593 1.00 95.56 92 ALA A O 1
ATOM 742 N N . ILE A 1 93 ? -2.596 -6.499 20.383 1.00 95.56 93 ILE A N 1
ATOM 743 C CA . ILE A 1 93 ? -3.003 -6.293 21.777 1.00 95.56 93 ILE A CA 1
ATOM 744 C C . ILE A 1 93 ? -4.459 -6.726 21.992 1.00 95.56 93 ILE A C 1
ATOM 746 O O . ILE A 1 93 ? -4.762 -7.346 23.009 1.00 95.56 93 ILE A O 1
ATOM 750 N N . LEU A 1 94 ? -5.357 -6.402 21.055 1.00 95.75 94 LEU A N 1
ATOM 751 C CA . LEU A 1 94 ? -6.796 -6.641 21.208 1.00 95.75 94 LEU A CA 1
ATOM 752 C C . LEU A 1 94 ? -7.208 -8.080 20.860 1.00 95.75 94 LEU A C 1
ATOM 754 O O . LEU A 1 94 ? -8.032 -8.673 21.550 1.00 95.75 94 LEU A O 1
ATOM 758 N N . LEU A 1 95 ? -6.659 -8.627 19.774 1.00 96.62 95 LEU A N 1
ATOM 759 C CA . LEU A 1 95 ? -7.001 -9.923 19.179 1.00 96.62 95 LEU A CA 1
ATOM 760 C C . LEU A 1 95 ? -5.720 -10.613 18.660 1.00 96.62 95 LEU A C 1
ATOM 762 O O . LEU A 1 95 ? -5.512 -10.694 17.442 1.00 96.62 95 LEU A O 1
ATOM 766 N N . PRO A 1 96 ? -4.856 -11.137 19.555 1.00 95.88 96 PRO A N 1
ATOM 767 C CA . PRO A 1 96 ? -3.534 -11.646 19.180 1.00 95.88 96 PRO A CA 1
ATOM 768 C C . PRO A 1 96 ? -3.548 -12.686 18.041 1.00 95.88 96 PRO A C 1
ATOM 770 O O . PRO A 1 96 ? -2.776 -12.514 17.092 1.00 95.88 96 PRO A O 1
ATOM 773 N N . PRO A 1 97 ? -4.462 -13.686 18.025 1.00 96.00 97 PRO A N 1
ATOM 774 C CA . PRO A 1 97 ? -4.498 -14.676 16.946 1.00 96.00 97 PRO A CA 1
ATOM 775 C C . PRO A 1 97 ? -4.841 -14.084 15.574 1.00 96.00 97 PRO A C 1
ATOM 777 O O . PRO A 1 97 ? -4.360 -14.581 14.554 1.00 96.00 97 PRO A O 1
ATOM 780 N N . ILE A 1 98 ? -5.634 -13.006 15.534 1.00 95.94 98 ILE A N 1
ATOM 781 C CA . ILE A 1 98 ? -5.994 -12.318 14.287 1.00 95.94 98 ILE A CA 1
ATOM 782 C C . ILE A 1 98 ? -4.792 -11.539 13.748 1.00 95.94 98 ILE A C 1
ATOM 784 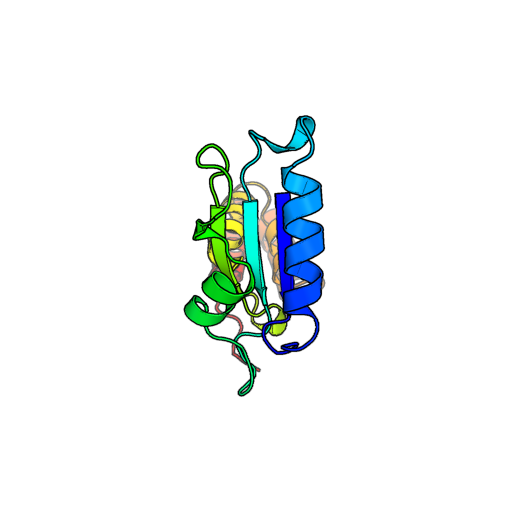O O . ILE A 1 98 ? -4.478 -11.623 12.563 1.00 95.94 98 ILE A O 1
ATOM 788 N N . ALA A 1 99 ? -4.067 -10.823 14.608 1.00 94.25 99 ALA A N 1
ATOM 789 C CA . ALA A 1 99 ? -2.837 -10.159 14.182 1.00 94.25 99 ALA A CA 1
ATOM 790 C C . ALA A 1 99 ? -1.790 -11.171 13.687 1.00 94.25 99 ALA A C 1
ATOM 792 O O . ALA A 1 99 ? -1.143 -10.942 12.664 1.00 94.25 99 ALA A O 1
ATOM 793 N N . ALA A 1 100 ? -1.664 -12.316 14.370 1.00 93.62 100 ALA A N 1
ATOM 794 C CA . ALA A 1 100 ? -0.744 -13.379 13.986 1.00 93.62 100 ALA A CA 1
ATOM 795 C C . ALA A 1 100 ? -1.086 -13.971 12.609 1.00 93.62 100 ALA A C 1
ATOM 797 O O . ALA A 1 100 ? -0.203 -14.039 11.755 1.00 93.62 100 ALA A O 1
ATOM 798 N N . ILE A 1 101 ? -2.346 -14.340 12.341 1.00 95.25 101 ILE A N 1
ATOM 799 C CA . ILE A 1 101 ? -2.712 -14.906 11.029 1.00 95.25 101 ILE A CA 1
ATOM 800 C C . ILE A 1 101 ? -2.525 -13.896 9.890 1.00 95.25 101 ILE A C 1
ATOM 802 O O . ILE A 1 101 ? -2.065 -14.278 8.818 1.00 95.25 101 ILE A O 1
ATOM 806 N N . ILE A 1 102 ? -2.799 -12.607 10.121 1.00 91.44 102 ILE A N 1
ATOM 807 C CA . ILE A 1 102 ? -2.575 -11.563 9.110 1.00 91.44 102 ILE A CA 1
ATOM 808 C C . ILE A 1 102 ? -1.074 -11.385 8.833 1.00 91.44 102 ILE A C 1
ATOM 810 O O . ILE A 1 102 ? -0.679 -11.205 7.684 1.00 91.44 102 ILE A O 1
ATOM 814 N N . LYS A 1 103 ? -0.224 -11.444 9.867 1.00 89.38 103 LYS A N 1
ATOM 815 C CA . LYS A 1 103 ? 1.219 -11.194 9.730 1.00 89.38 103 LYS A CA 1
ATOM 816 C C . LYS A 1 103 ? 1.999 -12.381 9.166 1.00 89.38 103 LYS A C 1
ATOM 818 O O . LYS A 1 103 ? 2.932 -12.166 8.396 1.00 89.38 103 LYS A O 1
ATOM 823 N N . VAL A 1 104 ? 1.681 -13.607 9.584 1.00 88.69 104 VAL A N 1
ATOM 824 C CA . VAL A 1 104 ? 2.472 -14.804 9.237 1.00 88.69 104 VAL A CA 1
ATOM 825 C C . VAL A 1 104 ? 1.684 -15.904 8.530 1.00 88.69 104 VAL A C 1
ATOM 827 O O . VAL A 1 104 ? 2.261 -16.950 8.240 1.00 88.69 104 VAL A O 1
ATOM 830 N N . GLY A 1 105 ? 0.388 -15.717 8.266 1.00 90.44 105 GLY A N 1
ATOM 831 C CA . GLY A 1 105 ? -0.470 -16.756 7.692 1.00 90.44 105 GLY A CA 1
ATOM 832 C C . GLY A 1 105 ? -0.599 -17.995 8.587 1.00 90.44 105 GLY A C 1
ATOM 833 O O . GLY A 1 105 ? -0.303 -17.967 9.782 1.00 90.44 105 GLY A O 1
ATOM 834 N N . CYS A 1 106 ? -1.012 -19.122 8.002 1.00 92.31 106 CYS A N 1
ATOM 835 C CA . CYS A 1 106 ? -1.190 -20.403 8.701 1.00 92.31 106 CYS A CA 1
ATOM 836 C C . CYS A 1 106 ? 0.141 -21.143 8.946 1.00 92.31 106 CYS A C 1
ATOM 838 O O . CYS A 1 106 ? 0.345 -22.262 8.476 1.00 92.31 106 CYS A O 1
ATOM 840 N N . THR A 1 107 ? 1.069 -20.520 9.670 1.00 93.00 107 THR A N 1
ATOM 841 C CA . THR A 1 107 ? 2.384 -21.096 10.009 1.00 93.00 107 THR A CA 1
ATOM 842 C C . THR A 1 107 ? 2.437 -21.611 11.452 1.00 93.00 107 THR A C 1
ATOM 844 O O . THR A 1 107 ? 1.529 -21.384 12.249 1.00 93.00 107 THR A O 1
ATOM 847 N N . LYS A 1 108 ? 3.537 -22.276 11.844 1.00 93.00 108 LYS A N 1
ATOM 848 C CA . LYS A 1 108 ? 3.765 -22.710 13.242 1.00 93.00 108 LYS A CA 1
ATOM 849 C C . LYS A 1 108 ? 3.658 -21.555 14.247 1.00 93.00 108 LYS A C 1
ATOM 851 O O . LYS A 1 108 ? 3.197 -21.766 15.362 1.00 93.00 108 LYS A O 1
ATOM 856 N N . HIS A 1 109 ? 4.041 -20.342 13.844 1.00 94.00 109 HIS A N 1
ATOM 857 C CA . HIS A 1 109 ? 3.918 -19.136 14.665 1.00 94.00 109 HIS A CA 1
ATOM 858 C C . HIS A 1 109 ? 2.458 -18.761 14.955 1.00 94.00 109 HIS A C 1
ATOM 860 O O . HIS A 1 109 ? 2.153 -18.336 16.065 1.00 94.00 109 HIS A O 1
ATOM 866 N N . PHE A 1 110 ? 1.543 -18.975 14.007 1.00 95.12 110 PHE A N 1
ATOM 867 C CA . PHE A 1 110 ? 0.113 -18.763 14.231 1.00 95.12 110 PHE A CA 1
ATOM 868 C C . PHE A 1 110 ? -0.458 -19.757 15.251 1.00 95.12 110 PHE A C 1
ATOM 870 O O . PHE A 1 110 ? -1.095 -19.346 16.220 1.00 95.12 110 PHE A O 1
ATOM 877 N N . PHE A 1 111 ? -0.166 -21.053 15.098 1.00 96.44 111 PHE A N 1
ATOM 878 C CA . PHE A 1 111 ? -0.627 -22.070 16.052 1.00 96.44 111 PHE A CA 1
ATOM 879 C C . PHE A 1 111 ? -0.018 -21.884 17.447 1.00 96.44 111 PHE A C 1
ATOM 881 O O . PHE A 1 111 ? -0.711 -22.051 18.451 1.00 96.44 111 PHE A O 1
ATOM 888 N N . LEU A 1 112 ? 1.255 -21.482 17.520 1.00 96.38 112 LEU A N 1
ATOM 889 C CA . LEU A 1 112 ? 1.892 -21.098 18.777 1.00 96.38 112 LEU A CA 1
ATOM 890 C C . LEU A 1 112 ? 1.180 -19.900 19.413 1.00 96.38 112 LEU A C 1
ATOM 892 O O . LEU A 1 112 ? 0.932 -19.921 20.614 1.00 96.38 112 LEU A O 1
ATOM 896 N N . ASN A 1 113 ? 0.815 -18.880 18.629 1.00 96.88 113 ASN A N 1
ATOM 897 C CA . ASN A 1 113 ? 0.086 -17.728 19.150 1.00 96.88 113 ASN A CA 1
ATOM 898 C C . ASN A 1 113 ? -1.272 -18.130 19.743 1.00 96.88 113 ASN A C 1
ATOM 900 O O . ASN A 1 113 ? -1.574 -17.707 20.853 1.00 96.88 113 ASN A O 1
ATOM 904 N N . ILE A 1 114 ? -2.026 -19.016 19.078 1.00 97.31 114 ILE A N 1
ATOM 905 C CA . ILE A 1 114 ? -3.277 -19.567 19.626 1.00 97.31 114 ILE A CA 1
ATOM 906 C C . ILE A 1 114 ? -3.028 -20.238 20.977 1.00 97.31 114 ILE A C 1
ATOM 908 O O . ILE A 1 114 ? -3.717 -19.928 21.947 1.00 97.31 114 ILE A O 1
ATOM 912 N N . LEU A 1 115 ? -2.040 -21.134 21.056 1.00 97.62 115 LEU A N 1
ATOM 913 C CA . LEU A 1 115 ? -1.728 -21.835 22.300 1.00 97.62 115 LEU A CA 1
ATOM 914 C C . LEU A 1 115 ? -1.357 -20.852 23.419 1.00 97.62 115 LEU A C 1
ATOM 916 O O . LEU A 1 115 ? -1.873 -20.968 24.528 1.00 97.62 115 LEU A O 1
ATOM 920 N N . LEU A 1 116 ? -0.506 -19.864 23.127 1.00 97.38 116 LEU A N 1
ATOM 921 C CA . LEU A 1 116 ? -0.105 -18.845 24.096 1.00 97.38 116 LEU A CA 1
ATOM 922 C C . LEU A 1 116 ? -1.303 -18.019 24.568 1.00 97.38 116 LEU A C 1
ATOM 924 O O . LEU A 1 116 ? -1.449 -17.842 25.771 1.00 97.38 116 LEU A O 1
ATOM 928 N N . THR A 1 117 ? -2.185 -17.582 23.664 1.00 96.75 117 THR A N 1
ATOM 929 C CA . THR A 1 117 ? -3.404 -16.837 24.017 1.00 96.75 117 THR A CA 1
ATOM 930 C C . THR A 1 117 ? -4.359 -17.664 24.882 1.00 96.75 117 THR A C 1
ATOM 932 O O . THR A 1 117 ? -4.962 -17.112 25.801 1.00 96.75 117 THR A O 1
ATOM 935 N N . LEU A 1 118 ? -4.477 -18.975 24.636 1.00 96.75 118 LEU A N 1
ATOM 936 C CA . LEU A 1 118 ? -5.294 -19.881 25.454 1.00 96.75 118 LEU A CA 1
ATOM 937 C C . LEU A 1 118 ? -4.699 -20.123 26.852 1.00 96.75 118 LEU A C 1
ATOM 939 O O . LEU A 1 118 ? -5.451 -20.263 27.812 1.00 96.75 118 LEU A O 1
ATOM 943 N N . LEU A 1 119 ? -3.367 -20.150 26.980 1.00 96.25 119 LEU A N 1
ATOM 944 C CA . LEU A 1 119 ? -2.669 -20.245 28.272 1.00 96.25 119 LEU A CA 1
ATOM 945 C C . LEU A 1 119 ? -2.687 -18.923 29.057 1.00 96.25 119 LEU A C 1
ATOM 947 O O . LEU A 1 119 ? -2.492 -18.916 30.271 1.00 96.25 119 LEU A O 1
ATOM 951 N N . GLY A 1 120 ? -2.923 -17.806 28.372 1.00 94.56 120 GLY A N 1
ATOM 952 C CA . GLY A 1 120 ? -3.119 -16.493 28.964 1.00 94.56 120 GLY A CA 1
ATOM 953 C C . GLY A 1 120 ? -3.031 -15.384 27.920 1.00 94.56 120 GLY A C 1
ATOM 954 O O . GLY A 1 120 ? -2.244 -15.440 26.978 1.00 94.56 120 GLY A O 1
ATOM 955 N N . LEU A 1 121 ? -3.796 -14.310 28.108 1.00 93.00 121 LEU A N 1
ATOM 956 C CA . LEU A 1 121 ? -3.818 -13.218 27.133 1.00 93.00 121 LEU A CA 1
ATOM 957 C C . LEU A 1 121 ? -2.445 -12.538 26.989 1.00 93.00 121 LEU A C 1
ATOM 959 O O . LEU A 1 121 ? -1.987 -12.308 25.874 1.00 93.00 121 LEU A O 1
ATOM 963 N N . LEU A 1 122 ? -1.757 -12.285 28.109 1.00 95.50 122 LEU A N 1
ATOM 964 C CA . LEU A 1 122 ? -0.450 -11.615 28.138 1.00 95.50 122 LEU A CA 1
ATOM 965 C C . LEU A 1 122 ? 0.622 -12.290 27.258 1.00 95.50 122 LEU A C 1
ATOM 967 O O . LEU A 1 122 ? 1.167 -11.604 26.390 1.00 95.50 122 LEU A O 1
ATOM 971 N N . PRO A 1 123 ? 0.942 -13.594 27.411 1.00 96.69 123 PRO A N 1
ATOM 972 C CA . PRO A 1 123 ? 1.931 -14.247 26.549 1.00 96.69 123 PRO A CA 1
ATOM 973 C C . PRO A 1 123 ? 1.505 -14.271 25.073 1.00 96.69 123 PRO A C 1
ATOM 975 O O . PRO A 1 123 ? 2.358 -14.127 24.193 1.00 96.69 123 PRO A O 1
ATOM 978 N N . GLY A 1 124 ? 0.202 -14.375 24.790 1.00 96.81 124 GLY A N 1
ATOM 979 C CA . GLY A 1 124 ? -0.343 -14.238 23.438 1.00 96.81 124 GLY A CA 1
ATOM 980 C C . GLY A 1 124 ? -0.079 -12.859 22.821 1.00 96.81 124 GLY A C 1
ATOM 981 O O . GLY A 1 124 ? 0.417 -12.783 21.693 1.00 96.81 124 GLY A O 1
ATOM 982 N N . CYS A 1 125 ? -0.341 -11.775 23.563 1.00 97.44 125 CYS A N 1
ATOM 983 C CA . CYS A 1 125 ? -0.094 -10.398 23.118 1.00 97.44 125 CYS A CA 1
ATOM 984 C C . CYS A 1 125 ? 1.397 -10.128 22.888 1.00 97.44 125 CYS A C 1
ATOM 986 O O . CYS A 1 125 ? 1.768 -9.563 21.861 1.00 97.44 125 CYS A O 1
ATOM 988 N N . ILE A 1 126 ? 2.262 -10.565 23.812 1.00 96.69 126 ILE A N 1
ATOM 989 C CA . ILE A 1 126 ? 3.719 -10.401 23.683 1.00 96.69 126 ILE A CA 1
ATOM 990 C C . ILE A 1 126 ? 4.214 -11.102 22.415 1.00 96.69 126 ILE A C 1
ATOM 992 O O . ILE A 1 126 ? 4.963 -10.514 21.633 1.00 96.69 126 ILE A O 1
ATOM 996 N N . HIS A 1 127 ? 3.767 -12.337 22.173 1.00 96.31 127 HIS A N 1
ATOM 997 C CA . HIS A 1 127 ? 4.167 -13.065 20.975 1.00 96.31 127 HIS A CA 1
ATOM 998 C C . HIS A 1 127 ? 3.623 -12.424 19.693 1.00 96.31 127 HIS A C 1
ATOM 1000 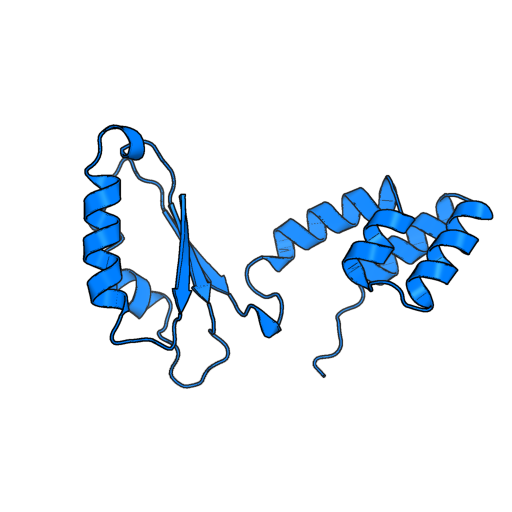O O . HIS A 1 127 ? 4.362 -12.311 18.718 1.00 96.31 127 HIS A O 1
ATOM 1006 N N . ALA A 1 128 ? 2.368 -11.963 19.683 1.00 95.38 128 ALA A N 1
ATOM 1007 C CA . ALA A 1 128 ? 1.794 -11.277 18.525 1.00 95.38 128 ALA A CA 1
ATOM 1008 C C . ALA A 1 128 ? 2.529 -9.962 18.214 1.00 95.38 128 ALA A C 1
ATOM 1010 O O . ALA A 1 128 ? 2.860 -9.713 17.057 1.00 95.38 128 ALA A O 1
ATOM 1011 N N . LEU A 1 129 ? 2.865 -9.159 19.230 1.00 95.12 129 LEU A N 1
ATOM 1012 C CA . LEU A 1 129 ? 3.656 -7.935 19.058 1.00 95.12 129 LEU A CA 1
ATOM 1013 C C . LEU A 1 129 ? 5.061 -8.237 18.532 1.00 95.12 129 LEU A C 1
ATOM 1015 O O . LEU A 1 129 ? 5.526 -7.557 17.619 1.00 95.12 129 LEU A O 1
ATOM 1019 N N . TRP A 1 130 ? 5.709 -9.287 19.045 1.00 94.62 130 TRP A N 1
ATOM 1020 C CA . TRP A 1 130 ? 6.991 -9.748 18.516 1.00 94.62 130 TRP A CA 1
ATOM 1021 C C . TRP A 1 130 ? 6.884 -10.177 17.047 1.00 94.62 130 TRP A C 1
ATOM 1023 O O . TRP A 1 130 ? 7.755 -9.832 16.254 1.00 94.62 130 TRP A O 1
ATOM 1033 N N . LEU A 1 131 ? 5.807 -10.864 16.645 1.00 92.38 131 LEU A N 1
ATOM 1034 C CA . LEU A 1 131 ? 5.576 -11.222 15.240 1.00 92.38 131 LEU A CA 1
ATOM 1035 C C . LEU A 1 131 ? 5.391 -9.986 14.350 1.00 92.38 131 LEU A C 1
ATOM 1037 O O . LEU A 1 131 ? 5.904 -9.975 13.231 1.00 92.38 131 LEU A O 1
ATOM 1041 N N . VAL A 1 132 ? 4.683 -8.957 14.830 1.00 90.31 132 VAL A N 1
ATOM 1042 C CA . VAL A 1 132 ? 4.465 -7.696 14.098 1.00 90.31 132 VAL A CA 1
ATOM 1043 C C . VAL A 1 132 ? 5.772 -6.918 13.928 1.00 90.31 132 VAL A C 1
ATOM 1045 O O . VAL A 1 132 ? 6.063 -6.482 12.814 1.00 90.31 132 VAL A O 1
ATOM 1048 N N . TRP A 1 133 ? 6.569 -6.799 14.995 1.00 88.00 133 TRP A N 1
ATOM 1049 C CA . TRP A 1 133 ? 7.835 -6.052 15.011 1.00 88.00 133 TRP A CA 1
ATOM 1050 C C . TRP A 1 133 ? 9.040 -6.823 14.472 1.00 88.00 133 TRP A C 1
ATOM 1052 O O . TRP A 1 133 ? 10.084 -6.225 14.211 1.00 88.00 133 TRP A O 1
ATOM 1062 N N . ARG A 1 134 ? 8.928 -8.139 14.268 1.00 85.00 134 ARG A N 1
ATOM 1063 C CA . ARG A 1 134 ? 9.967 -8.898 13.578 1.00 85.00 134 ARG A CA 1
ATOM 1064 C C . ARG A 1 134 ? 9.982 -8.485 12.107 1.00 85.00 134 ARG A C 1
ATOM 1066 O O . ARG A 1 134 ? 9.063 -8.814 11.351 1.00 85.00 134 ARG A O 1
ATOM 1073 N N . SER A 1 135 ? 11.049 -7.799 11.702 1.00 58.59 135 SER A N 1
ATOM 1074 C CA . SER A 1 135 ? 11.364 -7.557 10.297 1.00 58.59 135 SER A CA 1
ATOM 1075 C C . SER A 1 135 ? 11.357 -8.891 9.556 1.00 58.59 135 SER A C 1
ATOM 1077 O O . SER A 1 135 ? 12.042 -9.828 9.973 1.00 58.59 135 SER A O 1
ATOM 1079 N N . SER A 1 136 ? 10.575 -8.997 8.479 1.00 52.50 136 SER A N 1
ATOM 1080 C CA . SER A 1 136 ? 10.800 -10.072 7.515 1.00 52.50 136 SER A CA 1
ATOM 1081 C C . SER A 1 136 ? 12.254 -9.928 7.063 1.00 52.50 136 SER A C 1
ATOM 1083 O O . SER A 1 136 ? 12.620 -8.824 6.643 1.00 52.50 136 SER A O 1
ATOM 1085 N N . PRO A 1 137 ? 13.110 -10.957 7.190 1.00 38.00 137 PRO A N 1
ATOM 1086 C CA . PRO A 1 137 ? 14.363 -10.948 6.459 1.00 38.00 137 PRO A CA 1
ATOM 1087 C C . PRO A 1 137 ? 13.999 -10.684 4.999 1.00 38.00 137 PRO A C 1
ATOM 1089 O O . PRO A 1 137 ? 13.014 -11.233 4.504 1.00 38.00 137 PRO A O 1
ATOM 1092 N N . ALA A 1 138 ? 14.726 -9.781 4.351 1.00 39.84 138 ALA A N 1
ATOM 1093 C CA . ALA A 1 138 ? 14.734 -9.755 2.903 1.00 39.84 138 ALA A CA 1
ATOM 1094 C C . ALA A 1 138 ? 15.237 -11.138 2.459 1.00 39.84 138 ALA A C 1
ATOM 1096 O O . ALA A 1 138 ? 16.428 -11.415 2.587 1.00 39.84 138 ALA A O 1
ATOM 1097 N N . GLU A 1 139 ? 14.314 -12.019 2.085 1.00 36.16 139 GLU A N 1
ATOM 1098 C CA . GLU A 1 139 ? 14.603 -13.238 1.330 1.00 36.16 139 GLU A CA 1
ATOM 1099 C C . GLU A 1 139 ? 14.518 -12.908 -0.159 1.00 36.16 139 GLU A C 1
ATOM 1101 O O . GLU A 1 139 ? 13.524 -12.253 -0.558 1.00 36.16 139 GLU A O 1
#

Organism: NCBI:txid392030

InterPro domains:
  IPR006689 Small GTPase superfamily, ARF/SAR type [PF00025] (1-88)
  IPR024156 Small GTPase superfamily, ARF type [PTHR11711] (2-87)
  IPR027417 P-loop containing nucleoside triphosphate hydrolase [G3DSA:3.40.50.300] (1-93)
  IPR027417 P-loop containing nucleoside triphosphate hydrolase [SSF52540] (2-91)

Secondary structure (DSSP, 8-state):
-EEEEETT-TTTHHHHHHHHHHHHHSGGGTT--EEEEEE-TTSTTPPPHHHHHHHTTGGGS-TT--EEEEE-BGGGTBSSHHHHHHHHHHHHHH-HHHHHHHHH-SSHHHHHHHHHHHH-HHHHHHHHHHHHHSPPP--

Radius of gyration: 19.87 Å; chains: 1; bounding box: 34×47×50 Å